Protein AF-A0A7Y8C0E6-F1 (afdb_monomer_lite)

Structure (mmCIF, N/CA/C/O backbone):
data_AF-A0A7Y8C0E6-F1
#
_entry.id   AF-A0A7Y8C0E6-F1
#
loop_
_atom_site.group_PDB
_atom_site.id
_atom_site.type_symbol
_atom_site.label_atom_id
_atom_site.label_alt_id
_atom_site.label_comp_id
_atom_site.label_asym_id
_atom_site.label_entity_id
_atom_site.label_seq_id
_atom_site.pdbx_PDB_ins_code
_atom_site.Cartn_x
_atom_site.Cartn_y
_atom_site.Cartn_z
_atom_site.occupancy
_atom_site.B_iso_or_equiv
_atom_site.auth_seq_id
_atom_site.auth_comp_id
_atom_site.auth_asym_id
_atom_site.auth_atom_id
_atom_site.pdbx_PDB_model_num
ATOM 1 N N . MET A 1 1 ? -2.920 -4.800 32.670 1.00 34.31 1 MET A N 1
ATOM 2 C CA . MET A 1 1 ? -1.890 -4.994 31.625 1.00 34.31 1 MET A CA 1
ATOM 3 C C . MET A 1 1 ? -1.982 -3.836 30.644 1.00 34.31 1 MET A C 1
ATOM 5 O O . MET A 1 1 ? -3.059 -3.596 30.117 1.00 34.31 1 MET A O 1
ATOM 9 N N . LYS A 1 2 ? -0.910 -3.057 30.459 1.00 38.88 2 LYS A N 1
ATOM 10 C CA . LYS A 1 2 ? -0.881 -1.982 29.456 1.00 38.88 2 LYS A CA 1
ATOM 11 C C . LYS A 1 2 ? -0.619 -2.641 28.099 1.00 38.88 2 LYS A C 1
ATOM 13 O O . LYS A 1 2 ? 0.498 -3.094 27.875 1.00 38.88 2 LYS A O 1
ATOM 18 N N . HIS A 1 3 ? -1.627 -2.735 27.231 1.00 41.00 3 HIS A N 1
ATOM 19 C CA . HIS A 1 3 ? -1.434 -3.150 25.839 1.00 41.00 3 HIS A CA 1
ATOM 20 C C . HIS A 1 3 ? -0.599 -2.080 25.118 1.00 41.00 3 HIS A C 1
ATOM 22 O O . HIS A 1 3 ? -1.122 -1.136 24.538 1.00 41.00 3 HIS A O 1
ATOM 28 N N . LYS A 1 4 ? 0.727 -2.202 25.196 1.00 48.03 4 LYS A N 1
ATOM 29 C CA . LYS A 1 4 ? 1.644 -1.626 24.215 1.00 48.03 4 LYS A CA 1
ATOM 30 C C . LYS A 1 4 ? 1.766 -2.635 23.081 1.00 48.03 4 LYS A C 1
ATOM 32 O O . LYS A 1 4 ? 2.529 -3.585 23.204 1.00 48.03 4 LYS A O 1
ATOM 37 N N . SER A 1 5 ? 1.002 -2.459 22.011 1.00 42.94 5 SER A N 1
ATOM 38 C CA . SER A 1 5 ? 1.236 -3.140 20.730 1.00 42.94 5 SER A CA 1
ATOM 39 C C . SER A 1 5 ? 0.541 -2.368 19.612 1.00 42.94 5 SER A C 1
ATOM 41 O O . SER A 1 5 ? -0.407 -2.843 19.004 1.00 42.94 5 SER A O 1
ATOM 43 N N . THR A 1 6 ? 1.000 -1.152 19.339 1.00 52.78 6 THR A N 1
ATOM 44 C CA . THR A 1 6 ? 1.170 -0.797 17.930 1.00 52.78 6 THR A CA 1
ATOM 45 C C . THR A 1 6 ? 2.588 -1.195 17.572 1.00 52.78 6 THR A C 1
ATOM 47 O O . THR A 1 6 ? 3.536 -0.765 18.233 1.00 52.78 6 THR A O 1
ATOM 50 N N . PRO A 1 7 ? 2.726 -1.989 16.512 1.00 53.56 7 PRO A N 1
ATOM 51 C CA . PRO A 1 7 ? 3.625 -1.525 15.488 1.00 53.56 7 PRO A CA 1
ATOM 52 C C . PRO A 1 7 ? 2.874 -1.276 14.185 1.00 53.56 7 PRO A C 1
ATOM 54 O O . PRO A 1 7 ? 2.055 -2.045 13.691 1.00 53.56 7 PRO A O 1
ATOM 57 N N . THR A 1 8 ? 3.173 -0.099 13.676 1.00 58.19 8 THR A N 1
ATOM 58 C CA . THR A 1 8 ? 3.253 0.343 12.293 1.00 58.19 8 THR A CA 1
ATOM 59 C C . THR A 1 8 ? 3.922 -0.697 11.362 1.00 58.19 8 THR A C 1
ATOM 61 O O . THR A 1 8 ? 4.898 -0.367 10.700 1.00 58.19 8 THR A O 1
ATOM 64 N N . ASP A 1 9 ? 3.454 -1.945 11.294 1.00 72.12 9 ASP A N 1
ATOM 65 C CA . ASP A 1 9 ? 4.059 -2.982 10.446 1.00 72.12 9 ASP A CA 1
ATOM 66 C C . ASP A 1 9 ? 3.396 -2.998 9.070 1.00 72.12 9 ASP A C 1
ATOM 68 O O . ASP A 1 9 ? 2.356 -3.610 8.824 1.00 72.12 9 ASP A O 1
ATOM 72 N N . TRP A 1 10 ? 3.999 -2.234 8.167 1.00 88.50 10 TRP A N 1
ATOM 73 C CA . TRP A 1 10 ? 3.751 -2.358 6.742 1.00 88.50 10 TRP A CA 1
ATOM 74 C C . TRP A 1 10 ? 4.437 -3.631 6.242 1.00 88.50 10 TRP A C 1
ATOM 76 O O . TRP A 1 10 ? 5.662 -3.734 6.257 1.00 88.50 10 TRP A O 1
ATOM 86 N N . ASN A 1 11 ? 3.649 -4.592 5.773 1.00 90.75 11 ASN A N 1
ATOM 87 C CA . ASN A 1 11 ? 4.137 -5.812 5.149 1.00 90.75 11 ASN A CA 1
ATOM 88 C C . ASN A 1 11 ? 4.700 -5.469 3.775 1.00 90.75 11 ASN A C 1
ATOM 90 O O . ASN A 1 11 ? 3.974 -4.974 2.911 1.00 90.75 11 ASN A O 1
ATOM 94 N N . LYS A 1 12 ? 5.991 -5.723 3.570 1.00 93.88 12 LYS A N 1
ATOM 95 C CA . LYS A 1 12 ? 6.637 -5.499 2.277 1.00 93.88 12 LYS A CA 1
ATOM 96 C C . LYS A 1 12 ? 6.173 -6.543 1.273 1.00 93.88 12 LYS A C 1
ATOM 98 O O . LYS A 1 12 ? 6.101 -7.727 1.588 1.00 93.88 12 LYS A O 1
ATOM 103 N N . ILE A 1 13 ? 5.900 -6.093 0.058 1.00 94.50 13 ILE A N 1
ATOM 104 C CA . ILE A 1 13 ? 5.543 -6.941 -1.074 1.00 94.50 13 ILE A CA 1
ATOM 105 C C . ILE A 1 13 ? 6.332 -6.513 -2.301 1.00 94.50 13 ILE A C 1
ATOM 107 O O . ILE A 1 13 ? 6.757 -5.366 -2.430 1.00 94.50 13 ILE A O 1
ATOM 111 N N . MET A 1 14 ? 6.517 -7.463 -3.202 1.00 95.12 14 MET A N 1
ATOM 112 C CA . MET A 1 14 ? 7.184 -7.270 -4.475 1.00 95.12 14 MET A CA 1
ATOM 113 C C . MET A 1 14 ? 6.394 -8.027 -5.534 1.00 95.12 14 MET A C 1
ATOM 115 O O . MET A 1 14 ? 5.908 -9.135 -5.282 1.00 95.12 14 MET A O 1
ATOM 119 N N . VAL A 1 15 ? 6.245 -7.406 -6.696 1.00 93.94 15 VAL A N 1
ATOM 120 C CA . VAL A 1 15 ? 5.630 -7.994 -7.885 1.00 93.94 15 VAL A CA 1
ATOM 121 C C . VAL A 1 15 ? 6.499 -7.681 -9.095 1.00 93.94 15 VAL A C 1
ATOM 123 O O . VAL A 1 15 ? 7.215 -6.682 -9.115 1.00 93.94 15 VAL A O 1
ATOM 126 N N . GLN A 1 16 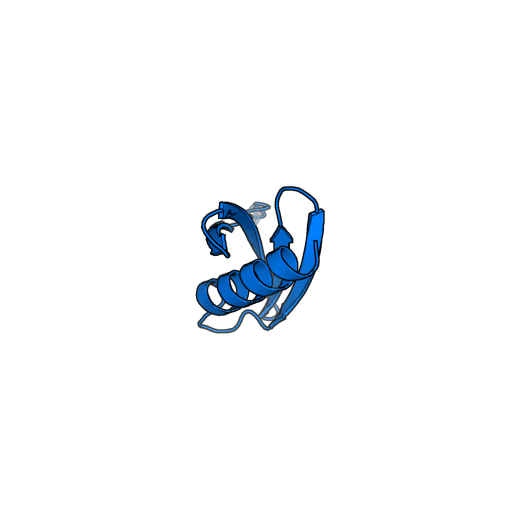? 6.431 -8.534 -10.109 1.00 94.44 16 GLN A N 1
ATOM 127 C CA . GLN A 1 16 ? 7.064 -8.278 -11.395 1.00 94.44 16 GLN A CA 1
ATOM 128 C C . GLN A 1 16 ? 6.000 -7.757 -12.359 1.00 94.44 16 GLN A C 1
ATOM 130 O O . GLN A 1 16 ? 4.997 -8.433 -12.585 1.00 94.44 16 GLN A O 1
ATOM 135 N N . VAL A 1 17 ? 6.204 -6.560 -12.906 1.00 91.25 17 VAL A N 1
ATOM 136 C CA . VAL A 1 17 ? 5.276 -5.913 -13.843 1.00 91.25 17 VAL A CA 1
ATOM 137 C C . VAL A 1 17 ? 6.051 -5.556 -15.095 1.00 91.25 17 VAL A C 1
ATOM 139 O O . VAL A 1 17 ? 7.033 -4.827 -15.022 1.00 91.25 17 VAL A O 1
ATOM 142 N N . ASP A 1 18 ? 5.648 -6.122 -16.233 1.00 90.38 18 ASP A N 1
ATOM 143 C CA . ASP A 1 18 ? 6.238 -5.826 -17.547 1.00 90.38 18 ASP A CA 1
ATOM 144 C C . ASP A 1 18 ? 7.783 -5.962 -17.575 1.00 90.38 18 ASP A C 1
ATOM 146 O O . ASP A 1 18 ? 8.495 -5.234 -18.261 1.00 90.38 18 ASP A O 1
ATOM 150 N N . GLY A 1 19 ? 8.314 -6.927 -16.810 1.00 89.81 19 GLY A N 1
ATOM 151 C CA . GLY A 1 19 ? 9.751 -7.209 -16.696 1.00 89.81 19 GLY A CA 1
ATOM 152 C C . GLY A 1 19 ? 10.502 -6.376 -15.651 1.00 89.81 19 GLY A C 1
ATOM 153 O O . GLY A 1 19 ? 11.679 -6.642 -15.422 1.00 89.81 19 GLY A O 1
ATOM 154 N N . MET A 1 20 ? 9.838 -5.430 -14.982 1.00 90.00 20 MET A N 1
ATOM 155 C CA . MET A 1 20 ? 10.407 -4.609 -13.911 1.00 90.00 20 MET A CA 1
ATOM 156 C C . MET A 1 20 ? 9.992 -5.119 -12.528 1.00 90.00 20 MET A C 1
ATOM 158 O O . MET A 1 20 ? 8.845 -5.520 -12.313 1.00 90.00 20 MET A O 1
ATOM 162 N N . GLU A 1 21 ? 10.924 -5.091 -11.576 1.00 93.69 21 GLU A N 1
ATOM 163 C CA . GLU A 1 21 ? 10.614 -5.318 -10.165 1.00 93.69 21 GLU A CA 1
ATOM 164 C C . GLU A 1 21 ? 9.976 -4.071 -9.569 1.00 93.69 21 GLU A C 1
ATOM 166 O O . GLU A 1 21 ? 10.568 -2.993 -9.539 1.00 93.69 21 GLU A O 1
ATOM 171 N N . VAL A 1 22 ? 8.764 -4.245 -9.058 1.00 93.75 22 VAL A N 1
ATOM 172 C CA . VAL A 1 22 ? 8.019 -3.193 -8.388 1.00 93.75 22 VAL A CA 1
ATOM 173 C C . VAL A 1 22 ? 7.828 -3.597 -6.941 1.00 93.75 22 VAL A C 1
ATOM 175 O O . VAL A 1 22 ? 7.270 -4.654 -6.632 1.00 93.75 22 VAL A O 1
ATOM 178 N N . THR A 1 23 ? 8.301 -2.746 -6.038 1.00 95.62 23 THR A N 1
ATOM 179 C CA . THR A 1 23 ? 8.186 -2.977 -4.601 1.00 95.62 23 THR A CA 1
ATOM 180 C C . THR A 1 23 ? 7.106 -2.096 -4.002 1.00 95.62 23 THR A C 1
ATOM 182 O O . THR A 1 23 ? 6.730 -1.052 -4.533 1.00 95.62 23 THR A O 1
ATOM 185 N N . GLY A 1 24 ? 6.553 -2.550 -2.891 1.00 94.69 24 GLY A N 1
ATOM 186 C CA . GLY A 1 24 ? 5.543 -1.814 -2.169 1.00 94.69 24 GLY A CA 1
ATOM 187 C C . GLY A 1 24 ? 5.366 -2.358 -0.773 1.00 94.69 24 GLY A C 1
ATOM 188 O O . GLY A 1 24 ? 6.114 -3.210 -0.284 1.00 94.69 24 GLY A O 1
ATOM 189 N N . SER A 1 25 ? 4.365 -1.845 -0.084 1.00 95.06 25 SER A N 1
ATOM 190 C CA . SER A 1 25 ? 3.996 -2.362 1.218 1.00 95.06 25 SER A CA 1
ATOM 191 C C . SER A 1 25 ? 2.509 -2.213 1.456 1.00 95.06 25 SER A C 1
ATOM 193 O O . SER A 1 25 ? 1.890 -1.267 0.973 1.00 95.06 25 SER A O 1
ATOM 195 N N . TYR A 1 26 ? 1.939 -3.116 2.244 1.00 93.94 26 TYR A N 1
ATOM 196 C CA . TYR A 1 26 ? 0.550 -3.028 2.658 1.00 93.94 26 TYR A CA 1
ATOM 197 C C . TYR A 1 26 ? 0.392 -3.170 4.164 1.00 93.94 26 TYR A C 1
ATOM 199 O O . TYR A 1 26 ? 1.185 -3.812 4.847 1.00 93.94 26 TYR A O 1
ATOM 207 N N . ARG A 1 27 ? -0.671 -2.584 4.691 1.00 92.19 27 ARG A N 1
ATOM 208 C CA . ARG A 1 27 ? -1.073 -2.734 6.086 1.00 92.19 27 ARG A CA 1
ATOM 209 C C . ARG A 1 27 ? -2.562 -3.005 6.134 1.00 92.19 27 ARG A C 1
ATOM 211 O O . ARG A 1 27 ? -3.296 -2.368 5.389 1.00 92.19 27 ARG A O 1
ATOM 218 N N . VAL A 1 28 ? -2.980 -3.902 7.022 1.00 90.75 28 VAL A N 1
ATOM 219 C CA . VAL A 1 28 ? -4.387 -4.165 7.339 1.00 90.75 28 VAL A CA 1
ATOM 220 C C . VAL A 1 28 ? -4.667 -3.667 8.751 1.00 90.75 28 VAL A C 1
ATOM 222 O O . VAL A 1 28 ? -3.908 -3.951 9.676 1.00 90.75 28 VAL A O 1
ATOM 225 N N . ASP A 1 29 ? -5.734 -2.902 8.917 1.00 88.00 29 ASP A N 1
ATOM 226 C CA . ASP A 1 29 ? -6.215 -2.429 10.208 1.00 88.00 29 ASP A CA 1
ATOM 227 C C . ASP A 1 29 ? -7.235 -3.407 10.810 1.00 88.00 29 ASP A C 1
ATOM 229 O O . ASP A 1 29 ? -7.759 -4.292 10.136 1.00 88.00 29 ASP A O 1
ATOM 233 N N . ALA A 1 30 ? -7.571 -3.222 12.090 1.00 85.62 30 ALA A N 1
ATOM 234 C CA . ALA A 1 30 ? -8.467 -4.114 12.839 1.00 85.62 30 ALA A CA 1
ATOM 235 C C . ALA A 1 30 ? -9.901 -4.219 12.272 1.00 85.62 30 ALA A C 1
ATOM 237 O O . ALA A 1 30 ? -10.693 -5.028 12.742 1.00 85.62 30 ALA A O 1
ATOM 238 N N . THR A 1 31 ? -10.245 -3.385 11.289 1.00 88.69 3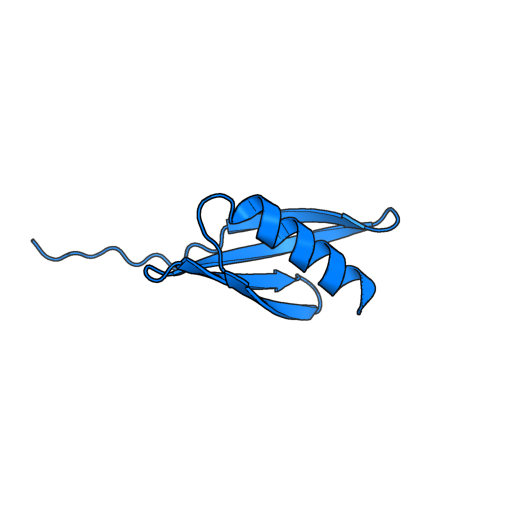1 THR A N 1
ATOM 239 C CA . THR A 1 31 ? -11.543 -3.355 10.606 1.00 88.69 31 THR A CA 1
ATOM 240 C C . THR A 1 31 ? -11.516 -4.050 9.242 1.00 88.69 31 THR A C 1
ATOM 242 O O . THR A 1 31 ? -12.443 -3.845 8.462 1.00 88.69 31 THR A O 1
ATOM 245 N N . ASP A 1 32 ? -10.469 -4.819 8.916 1.00 87.31 32 ASP A N 1
ATOM 246 C CA . ASP A 1 32 ? -10.208 -5.450 7.605 1.00 87.31 32 ASP A CA 1
ATOM 247 C C . ASP A 1 32 ? -9.991 -4.464 6.448 1.00 87.31 32 ASP A C 1
ATOM 249 O O . ASP A 1 32 ? -9.975 -4.850 5.277 1.00 87.31 32 ASP A O 1
ATOM 253 N N . TRP A 1 33 ? -9.837 -3.176 6.736 1.00 91.50 33 TRP A N 1
ATOM 254 C CA . TRP A 1 33 ? -9.375 -2.219 5.739 1.00 91.50 33 TRP A CA 1
ATOM 255 C C . T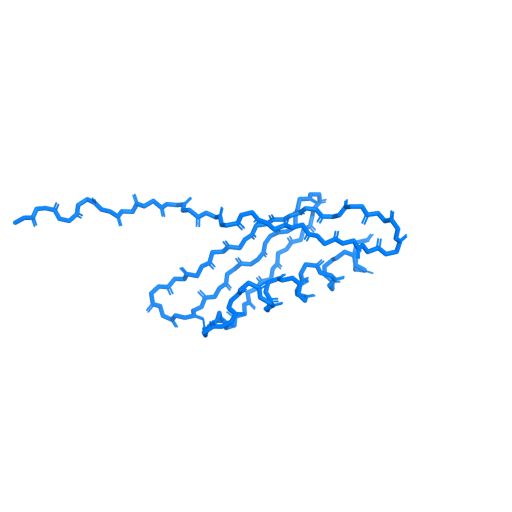RP A 1 33 ? -7.875 -2.344 5.565 1.00 91.50 33 TRP A C 1
ATOM 257 O O . TRP A 1 33 ? -7.143 -2.463 6.541 1.00 91.50 33 TRP A O 1
ATOM 267 N N . MET A 1 34 ? -7.430 -2.321 4.316 1.00 92.62 34 MET A N 1
ATOM 268 C CA . MET A 1 34 ? -6.025 -2.318 3.970 1.00 92.62 34 MET A CA 1
ATOM 269 C C . MET A 1 34 ? -5.641 -1.049 3.221 1.00 92.62 34 MET A C 1
ATOM 271 O O . MET A 1 34 ? -6.441 -0.489 2.471 1.00 92.62 34 MET A O 1
ATOM 275 N N . THR A 1 35 ? -4.393 -0.635 3.386 1.00 94.44 35 THR A N 1
ATOM 276 C CA . THR A 1 35 ? -3.750 0.365 2.534 1.00 94.44 35 THR A CA 1
ATOM 277 C C . THR A 1 35 ? -2.539 -0.274 1.883 1.00 94.44 35 THR A C 1
ATOM 279 O O . THR A 1 35 ? -1.739 -0.890 2.581 1.00 94.44 35 THR A O 1
ATOM 282 N N . VAL A 1 36 ? -2.387 -0.100 0.574 1.00 95.06 36 VAL A N 1
ATOM 283 C CA . VAL A 1 36 ? -1.249 -0.549 -0.234 1.00 95.06 36 VAL A CA 1
ATOM 284 C C . VAL A 1 36 ? -0.530 0.681 -0.768 1.00 95.06 36 VAL A C 1
ATOM 286 O O . VAL A 1 36 ? -1.162 1.616 -1.260 1.00 95.06 36 VAL A O 1
ATOM 289 N N . ARG A 1 37 ? 0.792 0.693 -0.665 1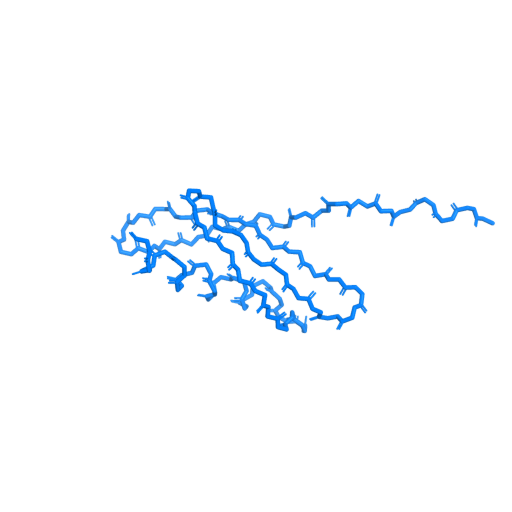.00 94.94 37 ARG A N 1
ATOM 290 C CA . ARG A 1 37 ? 1.675 1.753 -1.150 1.00 94.94 37 ARG A CA 1
ATOM 291 C C . ARG A 1 37 ? 2.694 1.152 -2.099 1.00 94.94 37 ARG A C 1
ATOM 293 O O . ARG A 1 37 ? 3.292 0.133 -1.771 1.00 94.94 37 ARG A O 1
ATOM 300 N N . MET A 1 38 ? 2.885 1.793 -3.241 1.00 95.00 38 MET A N 1
ATOM 301 C CA . MET A 1 38 ? 3.966 1.488 -4.167 1.00 95.00 38 MET A CA 1
ATOM 302 C C . MET A 1 38 ? 5.194 2.326 -3.825 1.00 95.00 38 MET A C 1
ATOM 304 O O . MET A 1 38 ? 5.071 3.527 -3.571 1.00 95.00 38 MET A O 1
ATOM 308 N N . ASP A 1 39 ? 6.367 1.703 -3.840 1.00 90.31 39 ASP A N 1
ATOM 309 C CA . ASP A 1 39 ? 7.631 2.429 -3.814 1.00 90.31 39 ASP A CA 1
ATOM 310 C C . ASP A 1 39 ? 7.837 3.106 -5.177 1.00 90.31 39 ASP A C 1
ATOM 312 O O . ASP A 1 39 ? 7.692 2.468 -6.216 1.00 90.31 39 ASP A O 1
ATOM 316 N N . GLY A 1 40 ? 8.084 4.416 -5.184 1.00 83.50 40 GLY A N 1
ATOM 317 C CA . GLY A 1 40 ? 8.167 5.209 -6.418 1.00 83.50 40 GLY A CA 1
ATOM 318 C C . GLY A 1 40 ? 6.884 5.946 -6.823 1.00 83.50 40 GLY A C 1
ATOM 319 O O . GLY A 1 40 ? 6.975 6.872 -7.623 1.00 83.50 40 GLY A O 1
ATOM 320 N N . GLY A 1 41 ? 5.723 5.652 -6.219 1.00 83.12 41 GLY A N 1
ATOM 321 C CA . GLY A 1 41 ? 4.535 6.504 -6.362 1.00 83.12 41 GLY A CA 1
ATOM 322 C C . GLY A 1 41 ? 3.189 5.779 -6.369 1.00 83.12 41 GLY A C 1
ATOM 323 O O . GLY A 1 41 ? 2.984 4.790 -7.063 1.00 83.12 41 GLY A O 1
ATOM 324 N N . GLY A 1 42 ? 2.224 6.332 -5.633 1.00 90.00 42 GLY A N 1
ATOM 325 C CA . GLY A 1 42 ? 0.839 5.862 -5.622 1.00 90.00 42 GLY A CA 1
ATOM 326 C C . GLY A 1 42 ? 0.478 5.014 -4.403 1.00 90.00 42 GLY A C 1
ATOM 327 O O . GLY A 1 42 ? 1.284 4.288 -3.819 1.00 90.00 42 GLY A O 1
ATOM 328 N N . SER A 1 43 ? -0.780 5.130 -3.989 1.00 94.06 43 SER A N 1
ATOM 329 C CA . SER A 1 43 ? -1.345 4.305 -2.927 1.00 94.06 43 SER A CA 1
ATOM 330 C C . SER A 1 43 ? -2.820 4.050 -3.186 1.00 94.06 43 SER A C 1
ATOM 332 O O . SER A 1 43 ? -3.490 4.840 -3.852 1.00 94.06 43 SER A O 1
ATOM 334 N N . THR A 1 44 ? -3.325 2.933 -2.682 1.00 94.44 44 THR A N 1
ATOM 335 C CA . THR A 1 44 ? -4.733 2.559 -2.792 1.00 94.44 44 THR A CA 1
ATOM 336 C C . THR A 1 44 ? -5.184 1.864 -1.523 1.00 94.44 44 THR A C 1
ATOM 338 O O . THR A 1 44 ? -4.421 1.130 -0.897 1.00 94.44 44 THR A O 1
ATOM 341 N N . SER A 1 45 ? -6.441 2.093 -1.160 1.00 93.88 45 SER A N 1
ATOM 342 C CA . SER A 1 45 ? -7.091 1.422 -0.042 1.00 93.88 45 SER A CA 1
ATOM 343 C C . SER A 1 45 ? -8.076 0.385 -0.562 1.00 93.88 45 SER A C 1
ATOM 345 O O . SER A 1 45 ? -8.811 0.645 -1.512 1.00 93.88 45 SER A O 1
ATOM 347 N N . ALA A 1 46 ? -8.112 -0.780 0.073 1.00 92.75 46 ALA A N 1
ATOM 348 C CA . ALA A 1 46 ? -9.007 -1.872 -0.293 1.00 92.75 46 ALA A CA 1
ATOM 349 C C . ALA A 1 46 ? -9.428 -2.669 0.943 1.00 92.75 46 ALA A C 1
ATOM 351 O O . ALA A 1 46 ? -9.030 -2.366 2.067 1.00 92.75 46 ALA A O 1
ATOM 352 N N . ARG A 1 47 ? -10.242 -3.706 0.755 1.00 91.44 47 ARG A N 1
ATOM 353 C CA . ARG A 1 47 ? -10.565 -4.658 1.821 1.00 91.44 47 ARG A CA 1
ATOM 354 C C . ARG A 1 47 ? -9.491 -5.746 1.845 1.00 91.44 47 ARG A C 1
ATOM 356 O O . ARG A 1 47 ? -9.289 -6.424 0.846 1.00 91.44 47 ARG A O 1
ATOM 363 N N . GLY A 1 48 ? -8.809 -5.874 2.981 1.00 79.00 48 GLY A N 1
ATOM 364 C CA . GLY A 1 48 ? -7.783 -6.881 3.250 1.00 79.00 48 GLY A CA 1
ATOM 365 C C . GLY A 1 48 ? -8.345 -8.282 3.303 1.00 79.00 48 GLY A C 1
ATOM 366 O O . GLY A 1 48 ? -7.917 -9.162 2.560 1.00 79.00 48 GLY A O 1
ATOM 367 N N . GLY A 1 49 ? -9.343 -8.462 4.165 1.00 81.88 49 GLY A N 1
ATOM 368 C CA . GLY A 1 49 ? -9.933 -9.765 4.420 1.00 81.88 49 GLY A CA 1
ATOM 369 C C . GLY A 1 49 ? -8.878 -10.838 4.706 1.00 81.88 49 GLY A C 1
ATOM 370 O O . GLY A 1 49 ? -7.769 -10.568 5.165 1.00 81.88 49 GLY A O 1
ATOM 371 N N . ARG A 1 50 ? -9.237 -12.088 4.408 1.00 81.44 50 ARG A N 1
ATOM 372 C CA . ARG A 1 50 ? -8.409 -13.264 4.702 1.00 81.44 50 ARG A CA 1
ATOM 373 C C . ARG A 1 50 ? -7.210 -13.437 3.756 1.00 81.44 50 ARG A C 1
ATOM 375 O O . ARG A 1 50 ? -6.299 -14.177 4.102 1.00 81.44 50 ARG A O 1
ATOM 382 N N . ASP A 1 51 ? -7.213 -12.756 2.607 1.00 88.00 51 ASP A N 1
ATOM 383 C CA . ASP A 1 51 ? -6.184 -12.844 1.555 1.00 88.00 51 ASP A CA 1
ATOM 384 C C . ASP A 1 51 ? -5.566 -11.465 1.252 1.00 88.00 51 ASP A C 1
ATOM 386 O O . ASP A 1 51 ? -5.431 -11.026 0.110 1.00 88.00 51 ASP A O 1
ATOM 390 N N . ALA A 1 52 ? -5.215 -10.731 2.310 1.00 89.75 52 ALA A N 1
ATOM 391 C CA . ALA A 1 52 ? -4.714 -9.367 2.183 1.00 89.75 52 ALA A CA 1
ATOM 392 C C . ALA A 1 52 ? -3.423 -9.271 1.35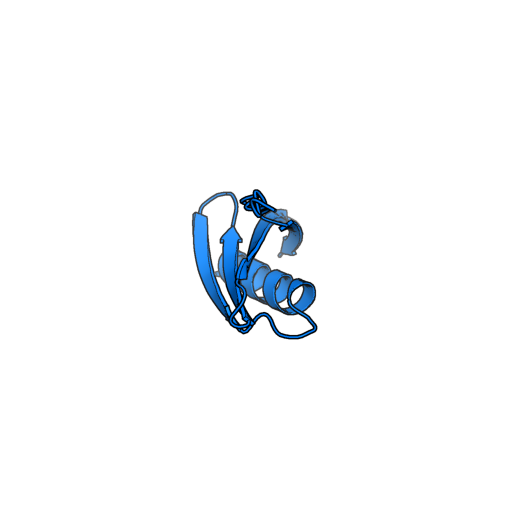2 1.00 89.75 52 ALA A C 1
ATOM 394 O O . ALA A 1 52 ? -3.210 -8.288 0.653 1.00 89.75 52 ALA A O 1
ATOM 395 N N . GLU A 1 53 ? -2.565 -10.289 1.382 1.00 91.81 53 GLU A N 1
ATOM 396 C CA . GLU A 1 53 ? -1.349 -10.296 0.569 1.00 91.81 53 GLU A CA 1
ATOM 397 C C . GLU A 1 53 ? -1.654 -10.393 -0.934 1.00 91.81 53 GLU A C 1
ATOM 399 O O . GLU A 1 53 ? -1.070 -9.653 -1.727 1.00 91.81 53 GLU A O 1
ATOM 404 N N . GLY A 1 54 ? -2.580 -11.270 -1.341 1.00 93.62 54 GLY A N 1
ATOM 405 C CA . GLY A 1 54 ? -2.956 -11.429 -2.746 1.00 93.62 54 GLY A CA 1
ATOM 406 C C . GLY A 1 54 ? -3.637 -10.180 -3.293 1.00 93.62 54 GLY A C 1
ATOM 407 O O . GLY A 1 54 ? -3.256 -9.6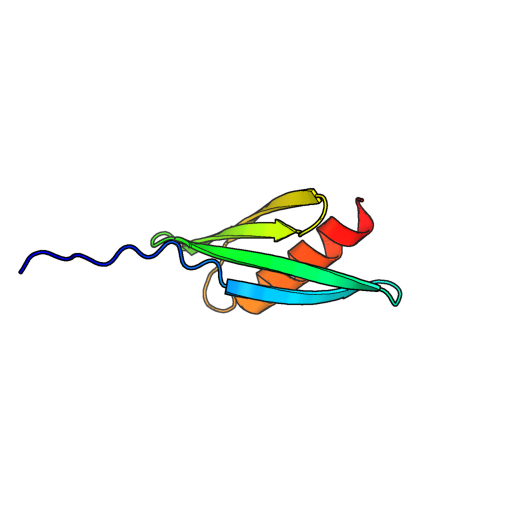77 -4.352 1.00 93.62 54 GLY A O 1
ATOM 408 N N . VAL A 1 55 ? -4.561 -9.602 -2.522 1.00 93.31 55 VAL A N 1
ATOM 409 C CA . VAL A 1 55 ? -5.190 -8.316 -2.859 1.00 93.31 55 VAL A CA 1
ATOM 410 C C . VAL A 1 55 ? -4.150 -7.196 -2.955 1.00 93.31 55 VAL A C 1
ATOM 412 O O . VAL A 1 55 ? -4.178 -6.414 -3.906 1.00 93.31 55 VAL A O 1
ATOM 415 N N . ALA A 1 56 ? -3.180 -7.148 -2.040 1.00 94.50 56 ALA A N 1
ATOM 416 C CA . ALA A 1 56 ? -2.120 -6.151 -2.088 1.00 94.50 56 ALA A CA 1
ATOM 417 C C . ALA A 1 56 ? -1.210 -6.306 -3.317 1.00 94.50 56 ALA A C 1
ATOM 419 O O . ALA A 1 56 ? -0.846 -5.299 -3.925 1.00 94.50 56 ALA A O 1
ATOM 420 N N . ARG A 1 57 ? -0.885 -7.538 -3.734 1.00 94.62 57 ARG A N 1
ATOM 421 C CA . ARG A 1 57 ? -0.138 -7.797 -4.977 1.00 94.62 57 ARG A CA 1
ATOM 422 C C . ARG A 1 57 ? -0.906 -7.343 -6.218 1.00 94.62 57 ARG A C 1
ATOM 424 O O . ARG A 1 57 ? -0.304 -6.721 -7.089 1.00 94.62 57 ARG A O 1
ATOM 431 N N . MET A 1 58 ? -2.213 -7.605 -6.291 1.00 94.75 58 MET A N 1
ATOM 432 C CA . MET A 1 58 ? -3.051 -7.140 -7.407 1.00 94.75 58 MET A CA 1
ATOM 433 C C . MET A 1 58 ? -3.059 -5.612 -7.498 1.00 94.75 58 MET A C 1
ATOM 435 O O . MET A 1 58 ? -2.777 -5.054 -8.555 1.00 94.75 58 MET A O 1
ATOM 439 N N . ILE A 1 59 ? -3.284 -4.934 -6.371 1.00 94.88 59 ILE A N 1
ATOM 440 C CA . ILE A 1 59 ? -3.283 -3.467 -6.305 1.00 94.88 59 ILE A CA 1
ATOM 441 C C . ILE A 1 59 ? -1.915 -2.899 -6.678 1.00 94.88 59 ILE A C 1
ATOM 443 O O . ILE A 1 59 ? -1.839 -1.915 -7.411 1.00 94.88 59 ILE A O 1
ATOM 447 N N . LEU A 1 60 ? -0.827 -3.508 -6.201 1.00 94.75 60 LEU A N 1
ATOM 448 C CA . LEU A 1 60 ? 0.522 -3.075 -6.549 1.00 94.75 60 LEU A CA 1
ATOM 449 C C . LEU A 1 60 ? 0.776 -3.211 -8.059 1.00 94.75 60 LEU A C 1
ATOM 451 O O . LEU A 1 60 ? 1.353 -2.313 -8.665 1.00 94.75 60 LEU A O 1
ATOM 455 N N . HIS A 1 61 ? 0.275 -4.278 -8.683 1.00 94.25 61 HIS A N 1
ATOM 456 C CA . HIS A 1 61 ? 0.355 -4.474 -10.129 1.00 94.25 61 HIS A CA 1
ATOM 457 C C . HIS A 1 61 ? -0.454 -3.424 -10.915 1.00 94.25 61 HIS A C 1
ATOM 459 O O . HIS A 1 61 ? -0.027 -2.980 -11.982 1.00 94.25 61 HIS A O 1
ATOM 465 N N . GLU A 1 62 ? -1.616 -3.006 -10.410 1.00 93.19 62 GLU A N 1
ATOM 466 C CA . GLU A 1 62 ? -2.412 -1.937 -11.024 1.00 93.19 62 GLU A CA 1
ATOM 467 C C . GLU A 1 62 ? -1.764 -0.560 -10.870 1.00 93.19 62 GLU A C 1
ATOM 469 O O . GLU A 1 62 ? -1.748 0.223 -11.818 1.00 93.19 62 GLU A O 1
ATOM 474 N N . LEU A 1 63 ? -1.227 -0.262 -9.685 1.00 92.88 63 LEU A N 1
ATOM 475 C CA . LEU A 1 63 ? -0.503 0.979 -9.414 1.00 92.88 63 LEU A CA 1
ATOM 476 C C . LEU A 1 63 ? 0.738 1.103 -10.315 1.00 92.88 63 LEU A C 1
ATOM 478 O O . LEU A 1 63 ? 1.013 2.197 -10.801 1.00 92.88 63 LEU A O 1
ATOM 482 N N . ALA A 1 64 ? 1.421 -0.008 -10.611 1.00 91.88 64 ALA A N 1
ATOM 483 C CA . ALA A 1 64 ? 2.602 -0.031 -11.483 1.00 91.88 64 ALA A CA 1
ATOM 484 C C . ALA A 1 64 ? 2.270 0.374 -12.916 1.00 91.88 64 ALA A C 1
ATOM 486 O O . ALA A 1 64 ? 3.047 1.061 -13.553 1.00 91.88 64 ALA A O 1
ATOM 487 N N . ARG A 1 65 ? 1.110 -0.058 -13.420 1.00 88.62 65 ARG A N 1
ATOM 488 C CA . ARG A 1 65 ? 0.673 0.210 -14.799 1.00 88.62 65 ARG A CA 1
ATOM 489 C C . ARG A 1 65 ? 0.105 1.609 -15.006 1.00 88.62 65 ARG A C 1
ATOM 491 O O . ARG A 1 65 ? -0.120 2.012 -16.143 1.00 88.62 65 ARG A O 1
ATOM 498 N N . LYS A 1 66 ? -0.242 2.292 -13.914 1.00 85.19 66 LYS A N 1
ATOM 499 C CA . LYS A 1 66 ? -0.785 3.655 -13.930 1.00 85.19 66 LYS A CA 1
ATOM 500 C C . LYS A 1 66 ? 0.301 4.722 -13.777 1.00 85.19 66 LYS A C 1
ATOM 502 O O . LYS A 1 66 ? 0.008 5.880 -14.069 1.00 85.19 66 LYS A O 1
ATOM 507 N N . ASN A 1 67 ? 1.480 4.341 -13.282 1.00 69.75 67 ASN A N 1
ATOM 508 C CA . ASN A 1 67 ? 2.685 5.171 -13.288 1.00 69.75 67 ASN A CA 1
ATOM 509 C C . ASN A 1 67 ? 3.449 4.958 -14.598 1.00 69.75 67 ASN A C 1
ATOM 511 O O . ASN A 1 67 ? 4.076 5.938 -15.051 1.00 69.75 67 ASN A O 1
#

Organism: NCBI:txid117681

pLDDT: mean 85.36, std 15.49, range [34.31, 95.62]

Radius of gyration: 12.98 Å; chains: 1; bounding box: 22×20×49 Å

Foldseek 3Di:
DPPPDDDPDFAKDWDQEPNDIWIWTKDADPVQKMKIGTDPDDIDIDRCPPPNRVVNRVVSRVRVVVD

Secondary structure (DSSP, 8-state):
----------EEEEEEETTEEEEEEEEE-TTSEEEEEETTS-EEEEE-GGGHHHHHHHHHHHHHHH-

Sequence (67 aa):
MKHKSTPTDWNKIMVQVDGMEVTGSYRVDATDWMTVRMDGGGSTSARGGRDAEGVARMILHELARKN